Protein AF-A0A9X0JIA5-F1 (afdb_monomer_lite)

Structure (mmCIF, N/CA/C/O backbone):
data_AF-A0A9X0JIA5-F1
#
_entry.id   AF-A0A9X0JIA5-F1
#
loop_
_atom_site.group_PDB
_atom_site.id
_atom_site.type_symbol
_atom_site.label_atom_id
_atom_site.label_alt_id
_atom_site.label_comp_id
_atom_site.label_asym_id
_atom_site.label_entity_id
_atom_site.label_seq_id
_atom_site.pdbx_PDB_ins_code
_atom_site.Cartn_x
_atom_site.Cartn_y
_atom_site.Cartn_z
_atom_site.occupancy
_atom_site.B_iso_or_equiv
_atom_site.auth_seq_id
_atom_site.auth_comp_id
_atom_site.auth_asym_id
_atom_site.auth_atom_id
_atom_site.pdbx_PDB_model_num
ATOM 1 N N . MET A 1 1 ? -28.452 -11.113 13.802 1.00 32.44 1 MET A N 1
ATOM 2 C CA . MET A 1 1 ? -27.154 -11.393 14.452 1.00 32.44 1 MET A CA 1
ATOM 3 C C . MET A 1 1 ? -26.975 -10.344 15.536 1.00 32.44 1 MET A C 1
ATOM 5 O O . MET A 1 1 ? -27.090 -9.172 15.210 1.00 32.44 1 MET A O 1
ATOM 9 N N . ASN A 1 2 ? -26.807 -10.739 16.802 1.00 43.59 2 ASN A N 1
ATOM 10 C CA . ASN A 1 2 ? -26.538 -9.797 17.895 1.00 43.59 2 ASN A CA 1
ATOM 11 C C . ASN A 1 2 ? -25.127 -9.229 17.708 1.00 43.59 2 ASN A C 1
ATOM 13 O O . ASN A 1 2 ? -24.148 -9.899 18.023 1.00 43.59 2 ASN A O 1
ATOM 17 N N . SER A 1 3 ? -25.018 -8.028 17.148 1.00 55.94 3 SER A N 1
ATOM 18 C CA . SER A 1 3 ? -23.761 -7.289 17.064 1.00 55.94 3 SER A CA 1
ATOM 19 C C . SER A 1 3 ? -23.474 -6.657 18.421 1.00 55.94 3 SER A C 1
ATOM 21 O O . SER A 1 3 ? -24.021 -5.606 18.754 1.00 55.94 3 SER A O 1
ATOM 23 N N . THR A 1 4 ? -22.658 -7.331 19.228 1.00 67.19 4 THR A N 1
ATOM 24 C CA . THR A 1 4 ? -22.122 -6.777 20.472 1.00 67.19 4 THR A CA 1
ATOM 25 C C . THR A 1 4 ? -21.252 -5.572 20.128 1.00 67.19 4 THR A C 1
ATOM 27 O O . THR A 1 4 ? -20.353 -5.684 19.297 1.00 67.19 4 THR A O 1
ATOM 30 N N . ILE A 1 5 ? -21.527 -4.421 20.741 1.00 69.50 5 ILE A N 1
ATOM 31 C CA . ILE A 1 5 ? -20.670 -3.239 20.612 1.00 69.50 5 ILE A CA 1
ATOM 32 C C . ILE A 1 5 ? -19.298 -3.607 21.209 1.00 69.50 5 ILE A C 1
ATOM 34 O O . ILE A 1 5 ? -19.265 -4.055 22.361 1.00 69.50 5 ILE A O 1
ATOM 38 N N . PRO A 1 6 ? -18.187 -3.482 20.456 1.00 73.38 6 PRO A N 1
ATOM 39 C CA . PRO A 1 6 ? -16.856 -3.763 20.979 1.00 73.38 6 PRO A CA 1
ATOM 40 C C . PRO A 1 6 ? -16.552 -2.847 22.164 1.00 73.38 6 PRO A C 1
ATOM 42 O O . PRO A 1 6 ? -16.859 -1.656 22.125 1.00 73.38 6 PRO A O 1
ATOM 45 N N . ASN A 1 7 ? -15.944 -3.384 23.218 1.00 83.44 7 ASN A N 1
ATOM 46 C CA . ASN A 1 7 ? -15.497 -2.548 24.331 1.00 83.44 7 ASN A CA 1
ATOM 47 C C . ASN A 1 7 ? -14.183 -1.819 23.986 1.00 83.44 7 ASN A C 1
ATOM 49 O O . ASN A 1 7 ? -13.470 -2.199 23.058 1.00 83.44 7 ASN A O 1
ATOM 53 N N . LEU A 1 8 ? -13.833 -0.796 24.774 1.00 82.19 8 LEU A N 1
ATOM 54 C CA . LEU A 1 8 ? -12.648 0.040 24.537 1.00 82.19 8 LEU A CA 1
ATOM 55 C C . LEU A 1 8 ? -11.342 -0.761 24.409 1.00 82.19 8 LEU A C 1
ATOM 57 O O . LEU A 1 8 ? -1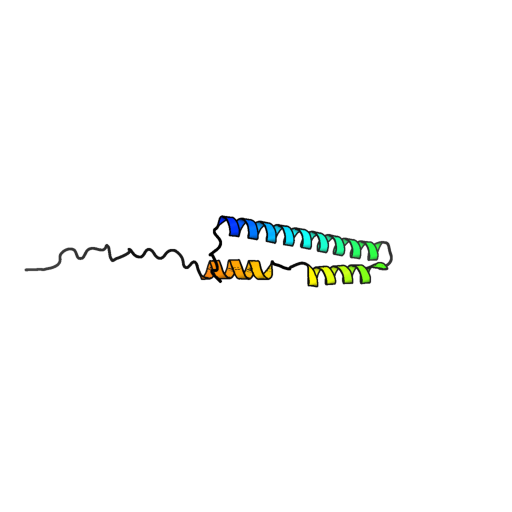0.478 -0.398 23.618 1.00 82.19 8 LEU A O 1
ATOM 61 N N . LYS A 1 9 ? -11.200 -1.863 25.154 1.00 85.38 9 LYS A N 1
ATOM 62 C CA . LYS A 1 9 ? -10.015 -2.722 25.067 1.00 85.38 9 LYS A CA 1
ATOM 63 C C . LYS A 1 9 ? -9.932 -3.409 23.702 1.00 85.38 9 LYS A C 1
ATOM 65 O O . LYS A 1 9 ? -8.885 -3.351 23.073 1.00 85.38 9 LYS A O 1
ATOM 70 N N . GLN A 1 10 ? -11.028 -4.005 23.234 1.00 84.75 10 GLN A N 1
ATOM 71 C CA . GLN A 1 10 ? -11.080 -4.668 21.923 1.00 84.75 10 GLN A CA 1
ATOM 72 C C . GLN A 1 10 ? -10.798 -3.685 20.782 1.00 84.75 10 GLN A C 1
ATOM 74 O O . GLN A 1 10 ? -10.140 -4.027 19.807 1.00 84.75 10 GLN A O 1
ATOM 79 N N . LEU A 1 11 ? -11.265 -2.445 20.931 1.00 81.94 11 LEU A N 1
ATOM 80 C CA . LEU A 1 11 ? -10.986 -1.366 19.988 1.00 81.94 11 LEU A CA 1
ATOM 81 C C . LEU A 1 11 ? -9.514 -0.965 19.972 1.00 81.94 11 LEU A C 1
ATOM 83 O O . LEU A 1 11 ? -8.955 -0.765 18.899 1.00 81.94 11 LEU A O 1
ATOM 87 N N . ALA A 1 12 ? -8.884 -0.863 21.142 1.00 83.44 12 ALA A N 1
ATOM 88 C CA . ALA A 1 12 ? -7.462 -0.559 21.236 1.00 83.44 12 ALA A CA 1
ATOM 89 C C . ALA A 1 12 ? -6.597 -1.680 20.635 1.00 83.44 12 ALA A C 1
ATOM 91 O O . ALA A 1 12 ? -5.675 -1.384 19.882 1.00 83.44 12 ALA A O 1
ATOM 92 N N . GLU A 1 13 ? -6.929 -2.945 20.913 1.00 88.25 13 GLU A N 1
ATOM 93 C CA . GLU A 1 13 ? -6.228 -4.115 20.361 1.00 88.25 13 GLU A CA 1
ATOM 94 C C . GLU A 1 13 ? -6.331 -4.165 18.828 1.00 88.25 13 GLU A C 1
ATOM 96 O O . GLU A 1 13 ? -5.324 -4.358 18.147 1.00 88.25 13 GLU A O 1
ATOM 101 N N . GLU A 1 14 ? -7.521 -3.920 18.270 1.00 83.81 14 GLU A N 1
ATOM 102 C CA . GLU A 1 14 ? -7.706 -3.864 16.816 1.00 83.81 14 GLU A CA 1
ATOM 103 C C . GLU A 1 14 ? -6.966 -2.668 16.196 1.00 83.81 14 GLU A C 1
ATOM 105 O O . GLU A 1 14 ? -6.317 -2.809 15.163 1.00 83.81 14 GLU A O 1
ATOM 110 N N . ALA A 1 15 ? -7.003 -1.489 16.830 1.00 84.38 15 ALA A N 1
ATOM 111 C CA . ALA A 1 15 ? -6.282 -0.312 16.341 1.00 84.38 15 ALA A CA 1
ATOM 112 C C . ALA A 1 15 ? -4.767 -0.551 16.300 1.00 84.38 15 ALA A C 1
ATOM 114 O O . ALA A 1 15 ? -4.109 -0.200 15.318 1.00 84.38 15 ALA A O 1
ATOM 115 N N . GLU A 1 16 ? -4.215 -1.151 17.355 1.00 89.69 16 GLU A N 1
ATOM 116 C CA . GLU A 1 16 ? -2.798 -1.498 17.438 1.00 89.69 16 GLU A CA 1
ATOM 117 C C . GLU A 1 16 ? -2.412 -2.498 16.345 1.00 89.69 16 GLU A C 1
ATOM 119 O O . GLU A 1 16 ? -1.439 -2.268 15.625 1.00 89.69 16 GLU A O 1
ATOM 124 N N . PHE A 1 17 ? -3.209 -3.556 16.164 1.00 88.88 17 PHE A N 1
ATOM 125 C CA . PHE A 1 17 ? -2.987 -4.547 15.114 1.00 88.88 17 PHE A CA 1
ATOM 126 C C . PHE A 1 17 ? -2.980 -3.912 13.716 1.00 88.88 17 PHE A C 1
ATOM 128 O O . PHE A 1 17 ? -2.045 -4.124 12.941 1.00 88.88 17 PHE A O 1
ATOM 135 N N . GLN A 1 18 ? -3.977 -3.081 13.407 1.00 85.88 18 GLN A N 1
ATOM 136 C CA . GLN A 1 18 ? -4.081 -2.420 12.104 1.00 85.88 18 GLN A CA 1
ATOM 137 C C . GLN A 1 18 ? -2.932 -1.431 11.868 1.00 85.88 18 GLN A C 1
ATOM 139 O O . GLN A 1 18 ? -2.398 -1.361 10.761 1.00 85.88 18 GLN A O 1
ATOM 144 N N . MET A 1 19 ? -2.497 -0.697 12.900 1.00 86.50 19 MET A N 1
ATOM 145 C CA . MET A 1 19 ? -1.340 0.198 12.786 1.00 86.50 19 MET A CA 1
ATOM 146 C C . MET A 1 19 ? -0.022 -0.561 12.605 1.00 86.50 19 MET A C 1
ATOM 148 O O . MET A 1 19 ? 0.827 -0.111 11.834 1.00 86.50 19 MET A O 1
ATOM 152 N N . ALA A 1 20 ? 0.150 -1.713 13.258 1.00 89.25 20 ALA A N 1
ATOM 153 C CA . ALA A 1 20 ? 1.313 -2.573 13.050 1.00 89.25 20 ALA A CA 1
ATOM 154 C C . ALA A 1 20 ? 1.351 -3.124 11.614 1.00 89.25 20 ALA A C 1
ATOM 156 O O . ALA A 1 20 ? 2.374 -3.001 10.942 1.00 89.25 20 ALA A O 1
ATOM 157 N N . ALA A 1 21 ? 0.221 -3.626 11.107 1.00 86.12 21 ALA A N 1
ATOM 158 C CA . ALA A 1 21 ? 0.112 -4.104 9.729 1.00 86.12 21 ALA A CA 1
ATOM 159 C C . ALA A 1 21 ? 0.410 -2.991 8.704 1.00 86.12 21 ALA A C 1
ATOM 161 O O . ALA A 1 21 ? 1.194 -3.189 7.774 1.00 86.12 21 ALA A O 1
ATOM 162 N N . ALA A 1 22 ? -0.147 -1.792 8.910 1.00 85.06 22 ALA A N 1
ATOM 163 C CA . ALA A 1 22 ? 0.110 -0.640 8.048 1.00 85.06 22 ALA A CA 1
ATOM 164 C C . ALA A 1 22 ? 1.591 -0.222 8.062 1.00 85.06 22 ALA A C 1
ATOM 166 O O . ALA A 1 22 ? 2.165 0.076 7.012 1.00 85.06 22 ALA A O 1
ATOM 167 N N . LYS A 1 23 ? 2.231 -0.224 9.240 1.00 90.12 23 LYS A N 1
ATOM 168 C CA . LYS A 1 23 ? 3.666 0.055 9.378 1.00 90.12 23 LYS A CA 1
ATOM 169 C C . LYS A 1 23 ? 4.502 -0.943 8.579 1.00 90.12 23 LYS A C 1
ATOM 171 O O . LYS A 1 23 ? 5.360 -0.515 7.809 1.00 90.12 23 LYS A O 1
ATOM 176 N N . ASP A 1 24 ? 4.235 -2.237 8.720 1.00 90.19 24 ASP A N 1
ATOM 177 C CA . ASP A 1 24 ? 4.982 -3.276 8.007 1.00 90.19 24 ASP A CA 1
ATOM 178 C C . ASP A 1 24 ? 4.835 -3.116 6.487 1.00 90.19 24 ASP A C 1
ATOM 180 O O . ASP A 1 24 ? 5.818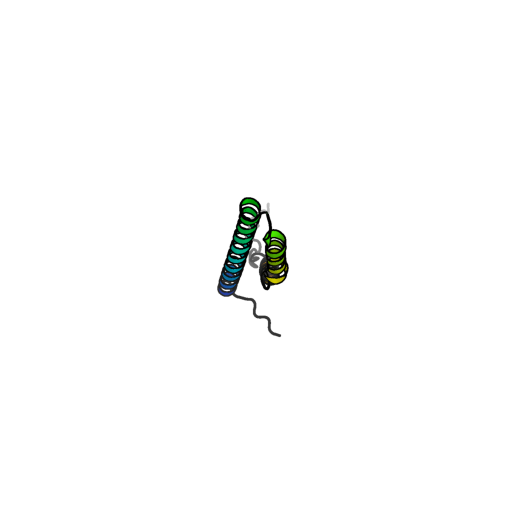 -3.190 5.748 1.00 90.19 24 ASP A O 1
ATOM 184 N N . GLN A 1 25 ? 3.634 -2.799 5.998 1.00 88.44 25 GLN A N 1
ATOM 185 C CA . GLN A 1 25 ? 3.413 -2.564 4.571 1.00 88.44 25 GLN A CA 1
ATOM 186 C C . GLN A 1 25 ? 4.173 -1.332 4.049 1.00 88.44 25 GLN A C 1
ATOM 188 O O . GLN A 1 25 ? 4.754 -1.376 2.961 1.00 88.44 25 GLN A O 1
ATOM 193 N N . LEU A 1 26 ? 4.239 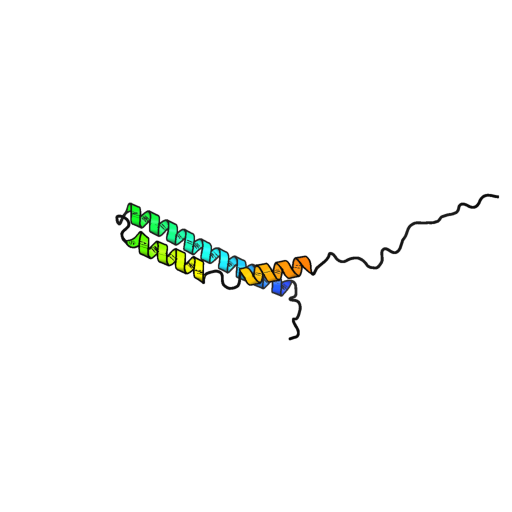-0.245 4.826 1.00 90.38 26 LEU A N 1
ATOM 194 C CA . LEU A 1 26 ? 5.051 0.930 4.484 1.00 90.38 26 LEU A CA 1
ATOM 195 C C . LEU A 1 26 ? 6.551 0.605 4.449 1.00 90.38 26 LEU A C 1
ATOM 197 O O . LEU A 1 26 ? 7.275 1.113 3.586 1.00 90.38 26 LEU A O 1
ATOM 201 N N . GLU A 1 27 ? 7.028 -0.257 5.347 1.00 95.00 27 GLU A N 1
ATOM 202 C CA . GLU A 1 27 ? 8.412 -0.737 5.336 1.00 95.00 27 GLU A CA 1
ATOM 203 C C . GLU A 1 27 ? 8.714 -1.553 4.071 1.00 95.00 27 GLU A C 1
ATOM 205 O O . GLU A 1 27 ? 9.748 -1.322 3.435 1.00 95.00 27 GLU A O 1
ATOM 210 N N . TRP A 1 28 ? 7.789 -2.414 3.633 1.00 94.69 28 TRP A N 1
ATOM 211 C CA . TRP A 1 28 ? 7.895 -3.134 2.358 1.00 94.69 28 TRP A CA 1
ATOM 212 C C . TRP A 1 28 ? 7.952 -2.193 1.151 1.00 94.69 28 TRP A C 1
ATOM 214 O O . TRP A 1 28 ? 8.838 -2.337 0.304 1.00 94.69 28 TRP A O 1
ATOM 224 N N . PHE A 1 29 ? 7.075 -1.189 1.080 1.00 94.69 29 PHE A N 1
ATOM 225 C CA . PHE A 1 29 ? 7.114 -0.196 0.000 1.00 94.69 29 PHE A CA 1
ATOM 226 C C . PHE A 1 29 ? 8.422 0.597 -0.020 1.00 94.69 29 PHE A C 1
ATOM 228 O O . PHE A 1 29 ? 9.011 0.801 -1.083 1.00 94.69 29 PHE A O 1
ATOM 235 N N . SER A 1 30 ? 8.916 0.999 1.151 1.00 97.19 30 SER A N 1
ATOM 236 C CA . SER A 1 30 ? 10.206 1.681 1.287 1.00 97.19 30 SER A CA 1
ATOM 237 C C . SER A 1 30 ? 11.366 0.799 0.813 1.00 97.19 30 SER A C 1
ATOM 239 O O . SER A 1 30 ? 12.256 1.263 0.092 1.00 97.19 30 SER A O 1
ATOM 241 N N . ALA A 1 31 ? 11.348 -0.492 1.157 1.00 97.69 31 ALA A N 1
ATOM 242 C CA . ALA A 1 31 ? 12.342 -1.457 0.698 1.00 97.69 31 ALA A CA 1
ATOM 243 C C . ALA A 1 31 ? 12.306 -1.643 -0.828 1.00 97.69 31 ALA A C 1
ATOM 245 O O . ALA A 1 31 ? 13.361 -1.622 -1.464 1.00 97.69 31 ALA A O 1
ATOM 246 N N . LEU A 1 32 ? 11.116 -1.749 -1.426 1.00 97.69 32 LEU A N 1
ATOM 247 C CA . LEU A 1 32 ? 10.949 -1.869 -2.878 1.00 97.69 32 LEU A CA 1
ATOM 248 C C . LEU A 1 32 ? 11.415 -0.617 -3.621 1.00 97.69 32 LEU A C 1
ATOM 250 O O . LEU A 1 32 ? 12.142 -0.733 -4.605 1.00 97.69 32 LEU A O 1
ATOM 254 N N . ALA A 1 33 ? 11.087 0.576 -3.122 1.00 97.75 33 ALA A N 1
ATOM 255 C CA . ALA A 1 33 ? 11.566 1.828 -3.705 1.00 97.75 33 ALA A CA 1
ATOM 256 C C . ALA A 1 33 ? 13.105 1.902 -3.706 1.00 97.75 33 ALA A C 1
ATOM 258 O O . ALA A 1 33 ? 13.722 2.264 -4.710 1.00 97.75 33 ALA A O 1
ATOM 259 N N . ARG A 1 34 ? 13.743 1.488 -2.603 1.00 98.31 34 ARG A N 1
ATOM 260 C CA . ARG A 1 34 ? 15.210 1.402 -2.510 1.00 98.31 34 ARG A CA 1
ATOM 261 C C . ARG A 1 34 ? 15.788 0.355 -3.460 1.00 98.31 34 ARG A C 1
ATOM 263 O O . ARG A 1 34 ? 16.828 0.609 -4.063 1.00 98.31 34 ARG A O 1
ATOM 270 N N . ALA A 1 35 ? 15.139 -0.802 -3.595 1.00 98.06 35 ALA A N 1
ATOM 271 C CA . ALA A 1 35 ? 15.563 -1.852 -4.517 1.00 98.06 35 ALA A CA 1
ATOM 272 C C . ALA A 1 35 ? 15.512 -1.372 -5.974 1.00 98.06 35 ALA A C 1
ATOM 274 O O . ALA A 1 35 ? 16.486 -1.551 -6.698 1.00 98.06 35 ALA A O 1
ATOM 275 N N . ILE A 1 36 ? 14.437 -0.680 -6.367 1.00 98.06 36 ILE A N 1
ATOM 276 C CA . ILE A 1 36 ? 14.292 -0.072 -7.698 1.00 98.06 36 ILE A CA 1
ATOM 277 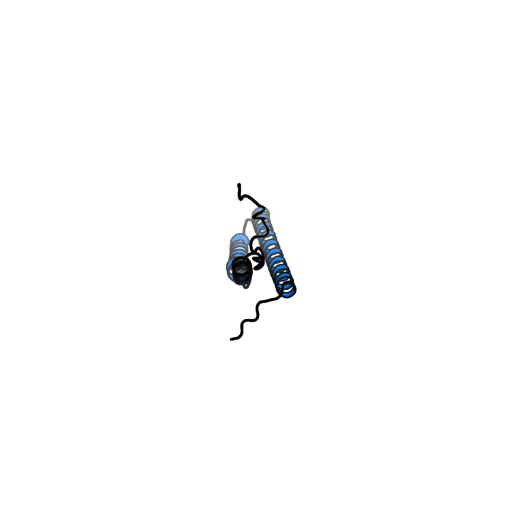C C . ILE A 1 36 ? 15.411 0.943 -7.957 1.00 98.06 36 ILE A C 1
ATOM 279 O O . ILE A 1 36 ? 16.069 0.862 -8.991 1.00 98.06 36 ILE A O 1
ATOM 283 N N . SER A 1 37 ? 15.675 1.860 -7.016 1.00 97.94 37 SER A N 1
ATOM 284 C CA . SER A 1 37 ? 16.761 2.850 -7.159 1.00 97.94 37 SER A CA 1
ATOM 285 C C . SER A 1 37 ? 18.115 2.172 -7.377 1.00 97.94 37 SER A C 1
ATOM 287 O O . SER A 1 37 ? 18.843 2.512 -8.306 1.00 97.94 37 SER A O 1
ATOM 289 N N . ARG A 1 38 ? 18.429 1.154 -6.567 1.00 97.88 38 ARG A N 1
ATOM 290 C CA . ARG A 1 38 ? 19.686 0.403 -6.686 1.00 97.88 38 ARG A CA 1
ATOM 291 C C . ARG A 1 38 ? 19.789 -0.376 -7.990 1.00 97.88 38 ARG A C 1
ATOM 293 O O . ARG A 1 38 ? 20.879 -0.475 -8.544 1.00 97.88 38 ARG A O 1
ATOM 300 N N . ASP A 1 39 ? 18.686 -0.933 -8.477 1.00 98.00 39 ASP A N 1
ATOM 301 C CA . ASP A 1 39 ? 18.676 -1.670 -9.736 1.00 98.00 39 ASP A CA 1
ATOM 302 C C . ASP A 1 39 ? 18.940 -0.742 -10.933 1.00 98.00 39 ASP A C 1
ATOM 304 O O . ASP A 1 39 ? 19.725 -1.075 -11.824 1.00 98.00 39 ASP A O 1
ATOM 308 N N . VAL A 1 40 ? 18.388 0.475 -10.909 1.00 97.50 40 VAL A N 1
ATOM 309 C CA . VAL A 1 40 ? 18.716 1.526 -11.885 1.00 97.50 40 VAL A CA 1
ATOM 310 C C . VAL A 1 40 ? 20.199 1.902 -11.812 1.00 97.50 40 VAL A C 1
ATOM 312 O O . VAL A 1 40 ? 20.864 1.962 -12.846 1.00 97.50 40 VAL A O 1
ATOM 315 N N . GLU A 1 41 ? 20.729 2.120 -10.607 1.00 98.06 41 GLU A N 1
ATOM 316 C CA . GLU A 1 41 ? 22.114 2.562 -10.388 1.00 98.06 41 GLU A CA 1
ATOM 317 C C . GLU A 1 41 ? 23.167 1.497 -10.732 1.00 98.06 41 GLU A C 1
ATOM 319 O O . GLU A 1 41 ? 24.252 1.836 -11.210 1.00 98.06 41 GLU A O 1
ATOM 324 N N . HIS A 1 42 ? 22.884 0.217 -10.475 1.00 97.12 42 HIS A N 1
ATOM 325 C CA . HIS A 1 42 ? 23.906 -0.839 -10.497 1.00 97.12 42 HIS A CA 1
ATOM 326 C C . HIS A 1 42 ? 23.640 -1.975 -11.489 1.00 97.12 42 HIS A C 1
ATOM 328 O O . HIS A 1 42 ? 24.584 -2.657 -11.884 1.00 97.12 42 HIS A O 1
ATOM 334 N N . ASN A 1 43 ? 22.397 -2.157 -11.937 1.00 95.12 43 ASN A N 1
ATOM 335 C CA . ASN A 1 43 ? 21.983 -3.251 -12.823 1.00 95.12 43 ASN A CA 1
ATOM 336 C C . ASN A 1 43 ? 21.341 -2.756 -14.132 1.00 95.12 43 ASN A C 1
ATOM 338 O O . ASN A 1 43 ? 20.724 -3.544 -14.852 1.00 95.12 43 ASN A O 1
ATOM 342 N N . ALA A 1 44 ? 21.491 -1.465 -14.455 1.00 95.75 44 ALA A N 1
ATOM 343 C CA . ALA A 1 44 ? 20.905 -0.823 -15.635 1.00 95.75 44 ALA A CA 1
ATOM 344 C C . ALA A 1 44 ? 19.369 -0.949 -15.716 1.00 95.75 44 ALA A C 1
ATOM 346 O O . ALA A 1 44 ? 18.797 -0.951 -16.806 1.00 95.75 44 ALA A O 1
ATOM 347 N N . GLY A 1 45 ? 18.702 -1.058 -14.565 1.00 95.12 45 GLY A N 1
ATOM 348 C CA . GLY A 1 45 ? 17.247 -1.118 -14.475 1.00 95.12 45 GLY A CA 1
ATOM 349 C C . GLY A 1 45 ? 16.628 -2.438 -14.951 1.00 95.12 45 GLY A C 1
ATOM 350 O O . GLY A 1 45 ? 15.469 -2.445 -15.371 1.00 95.12 45 GLY A O 1
ATOM 351 N N . ARG A 1 46 ? 17.391 -3.540 -14.933 1.00 97.62 46 ARG A N 1
ATOM 352 C CA . ARG A 1 46 ? 16.956 -4.869 -15.392 1.00 97.62 46 ARG A CA 1
ATOM 353 C C . ARG A 1 46 ? 15.668 -5.351 -14.718 1.00 97.62 46 ARG A C 1
ATOM 355 O O . ARG A 1 46 ? 14.808 -5.909 -15.398 1.00 97.62 46 ARG A O 1
ATOM 362 N N . ASP A 1 47 ? 15.544 -5.140 -13.414 1.00 97.81 47 ASP A N 1
ATOM 363 C CA . ASP A 1 47 ? 14.495 -5.722 -12.577 1.00 97.81 47 ASP A CA 1
ATOM 364 C C . ASP A 1 47 ? 13.411 -4.704 -12.183 1.00 97.81 47 ASP A C 1
ATOM 366 O O . ASP A 1 47 ? 12.414 -5.071 -11.556 1.00 97.81 47 ASP A O 1
ATOM 370 N N . VAL A 1 48 ? 13.540 -3.436 -12.596 1.00 97.75 48 VAL A N 1
ATOM 371 C CA . VAL A 1 48 ? 12.603 -2.341 -12.268 1.00 97.75 48 VAL A CA 1
ATOM 372 C C . VAL A 1 48 ? 11.145 -2.709 -12.539 1.00 97.75 48 VAL A C 1
ATOM 374 O O . VAL A 1 48 ? 10.288 -2.459 -11.695 1.00 97.75 48 VAL A O 1
ATOM 377 N N . VAL A 1 49 ? 10.848 -3.327 -13.687 1.00 97.69 49 VAL A N 1
ATOM 378 C CA . VAL A 1 49 ? 9.469 -3.701 -14.058 1.00 97.69 49 VAL A CA 1
ATOM 379 C C . VAL A 1 49 ? 8.898 -4.741 -13.094 1.00 97.69 49 VAL A C 1
ATOM 381 O O . VAL A 1 49 ? 7.759 -4.615 -12.648 1.00 97.69 49 VAL A O 1
ATOM 384 N N . VAL A 1 50 ? 9.688 -5.755 -12.734 1.00 97.81 50 VAL A N 1
ATOM 385 C CA . VAL A 1 50 ? 9.247 -6.828 -11.831 1.00 97.81 50 VAL A CA 1
ATOM 386 C C . VAL A 1 50 ? 9.074 -6.295 -10.408 1.00 97.81 50 VAL A C 1
ATOM 388 O O . VAL A 1 50 ? 8.079 -6.603 -9.754 1.00 97.81 50 VAL A O 1
ATOM 391 N N . LEU A 1 51 ? 9.991 -5.442 -9.945 1.00 97.81 51 LEU A N 1
ATOM 392 C CA . LEU A 1 51 ? 9.897 -4.787 -8.638 1.00 97.81 51 LEU A CA 1
ATOM 393 C C . LEU A 1 51 ? 8.694 -3.835 -8.554 1.00 97.81 51 LEU A C 1
ATOM 395 O O . LEU A 1 51 ? 8.007 -3.806 -7.533 1.00 97.81 51 LEU A O 1
ATOM 399 N N . ALA A 1 52 ? 8.395 -3.102 -9.628 1.00 96.56 52 ALA A N 1
ATOM 400 C CA . ALA A 1 52 ? 7.207 -2.258 -9.711 1.00 96.56 52 ALA A CA 1
ATOM 401 C C . ALA A 1 52 ? 5.913 -3.088 -9.702 1.00 96.56 52 ALA A C 1
ATOM 403 O O . ALA A 1 52 ? 4.961 -2.732 -9.010 1.00 96.56 52 ALA A O 1
ATOM 404 N N . HIS A 1 53 ? 5.877 -4.226 -10.403 1.00 96.56 53 HIS A N 1
ATOM 405 C CA . HIS A 1 53 ? 4.741 -5.150 -10.330 1.00 96.56 53 HIS A CA 1
ATOM 406 C C . HIS A 1 53 ? 4.541 -5.718 -8.924 1.00 96.56 53 HIS A C 1
ATOM 408 O O . HIS A 1 53 ? 3.403 -5.822 -8.474 1.00 96.56 53 HIS A O 1
ATOM 414 N N . LEU A 1 54 ? 5.623 -6.045 -8.214 1.00 95.31 54 LEU A N 1
ATOM 415 C CA . LEU A 1 54 ? 5.538 -6.494 -6.827 1.00 95.31 54 LEU A CA 1
ATOM 416 C C . LEU A 1 54 ? 4.977 -5.394 -5.914 1.00 95.31 54 LEU A C 1
ATOM 418 O O . LEU A 1 54 ? 4.110 -5.679 -5.093 1.00 95.31 54 LEU A O 1
ATOM 422 N N . ALA A 1 55 ? 5.406 -4.141 -6.094 1.00 94.25 55 ALA A N 1
ATOM 423 C CA . ALA A 1 55 ? 4.840 -3.004 -5.367 1.00 94.25 55 ALA A CA 1
ATOM 424 C C . ALA A 1 55 ? 3.338 -2.837 -5.649 1.00 94.25 55 ALA A C 1
ATOM 426 O O . ALA A 1 55 ? 2.556 -2.705 -4.711 1.00 94.25 55 ALA A O 1
ATOM 427 N N . ASN A 1 56 ? 2.918 -2.915 -6.915 1.00 92.31 56 ASN A N 1
ATOM 428 C CA . ASN A 1 56 ? 1.500 -2.837 -7.278 1.00 92.31 56 ASN A CA 1
ATOM 429 C C . ASN A 1 56 ? 0.693 -3.967 -6.634 1.00 92.31 56 ASN A C 1
ATOM 431 O O . ASN A 1 56 ? -0.312 -3.702 -5.985 1.00 92.31 56 ASN A O 1
ATOM 435 N N . TYR A 1 57 ? 1.183 -5.208 -6.713 1.00 91.44 57 TYR A N 1
ATOM 436 C CA . TYR A 1 57 ? 0.534 -6.348 -6.070 1.00 91.44 57 TYR A CA 1
ATOM 437 C C . TYR A 1 57 ? 0.381 -6.148 -4.553 1.00 91.44 57 TYR A C 1
ATOM 439 O O . TYR A 1 57 ? -0.687 -6.407 -4.003 1.00 91.44 57 TYR A O 1
ATOM 447 N N . LEU A 1 58 ? 1.418 -5.652 -3.869 1.00 88.31 58 LEU A N 1
ATOM 448 C CA . LEU A 1 58 ? 1.359 -5.310 -2.441 1.00 88.31 58 LEU A CA 1
ATOM 449 C C . LEU A 1 58 ? 0.364 -4.181 -2.139 1.00 88.31 58 LEU A C 1
ATOM 451 O O . LEU A 1 58 ? -0.254 -4.192 -1.079 1.00 88.31 58 LEU A O 1
ATOM 455 N N . GLY A 1 59 ? 0.189 -3.215 -3.041 1.00 85.38 59 GLY A N 1
ATOM 456 C CA . GLY A 1 59 ? -0.837 -2.175 -2.916 1.00 85.38 59 GLY A CA 1
ATOM 457 C C . GLY A 1 59 ? -2.248 -2.728 -3.064 1.00 85.38 59 GLY A C 1
ATOM 458 O O . GLY A 1 59 ? -3.107 -2.438 -2.235 1.00 85.38 59 GLY A O 1
ATOM 459 N N . ASP A 1 60 ? -2.453 -3.585 -4.060 1.00 84.56 60 ASP A N 1
ATOM 460 C CA . ASP A 1 60 ? -3.752 -4.188 -4.362 1.00 84.56 60 ASP A CA 1
ATOM 461 C C . ASP A 1 60 ? -4.197 -5.186 -3.281 1.00 84.56 60 ASP A C 1
ATOM 463 O O . ASP A 1 60 ? -5.392 -5.366 -3.048 1.00 84.56 60 ASP A O 1
ATOM 467 N N . THR A 1 61 ? -3.242 -5.846 -2.616 1.00 77.62 61 THR A N 1
ATOM 468 C CA . THR A 1 61 ? -3.521 -6.948 -1.678 1.00 77.62 61 THR A CA 1
ATOM 469 C C . THR A 1 61 ? -3.240 -6.641 -0.211 1.00 77.62 61 THR A C 1
ATOM 471 O O . THR A 1 61 ? -3.657 -7.424 0.639 1.00 77.62 61 THR A O 1
ATOM 474 N N . GLY A 1 62 ? -2.530 -5.556 0.111 1.00 63.41 62 GLY A N 1
ATOM 475 C CA . GLY A 1 62 ? -1.893 -5.397 1.423 1.00 63.41 62 GLY A CA 1
ATOM 476 C C . GLY A 1 62 ? -2.718 -4.730 2.524 1.00 63.41 62 GLY A C 1
ATOM 477 O O . GLY A 1 62 ? -2.362 -4.889 3.685 1.00 63.41 62 GLY A O 1
ATOM 478 N N . ALA A 1 63 ? -3.843 -4.073 2.212 1.00 63.28 63 ALA A N 1
ATOM 479 C CA . ALA A 1 63 ? -4.689 -3.422 3.228 1.00 63.28 63 ALA A CA 1
ATOM 480 C C . ALA A 1 63 ? -6.027 -4.137 3.570 1.00 63.28 63 ALA A C 1
ATOM 482 O O . ALA A 1 63 ? -7.035 -3.455 3.800 1.00 63.28 63 ALA A O 1
ATOM 483 N N . PRO A 1 64 ? -6.129 -5.485 3.604 1.00 62.38 64 PRO A N 1
ATOM 484 C CA . PRO A 1 64 ? -7.365 -6.137 4.000 1.00 62.38 64 PRO A CA 1
ATOM 485 C C . PRO A 1 64 ? -7.581 -5.908 5.499 1.00 62.38 64 PRO A C 1
ATOM 487 O O . PRO A 1 64 ? -6.760 -6.286 6.328 1.00 62.38 64 PRO A O 1
ATOM 490 N N . GLY A 1 65 ? -8.697 -5.275 5.853 1.00 67.50 65 GLY A N 1
ATOM 491 C CA . GLY A 1 65 ? -9.049 -4.990 7.245 1.00 67.50 65 GLY A CA 1
ATOM 492 C C . GLY A 1 65 ? -8.900 -3.523 7.642 1.00 67.50 65 GLY A C 1
ATOM 493 O O . GLY A 1 65 ? -9.671 -3.053 8.478 1.00 67.50 65 GLY A O 1
ATOM 494 N N . THR A 1 66 ? -8.009 -2.765 6.994 1.00 72.56 66 THR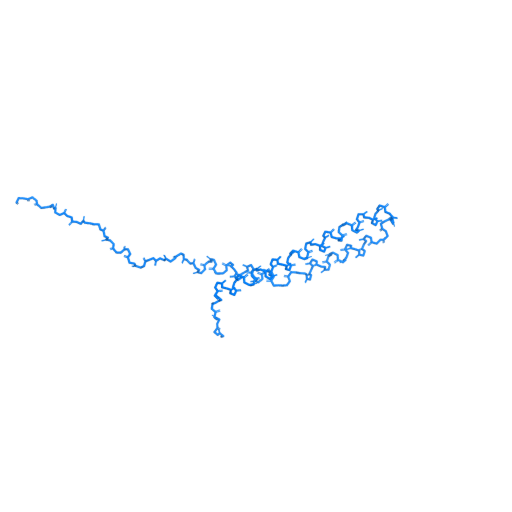 A N 1
ATOM 495 C CA . THR A 1 66 ? -7.768 -1.356 7.347 1.00 72.56 66 THR A CA 1
ATOM 496 C C . THR A 1 66 ? -8.986 -0.489 7.040 1.00 72.56 66 THR A C 1
ATOM 498 O O . THR A 1 66 ? -9.428 0.268 7.898 1.00 72.56 66 THR A O 1
ATOM 501 N N . GLU A 1 67 ? -9.607 -0.668 5.871 1.00 77.12 67 GLU A N 1
ATOM 502 C CA . GLU A 1 67 ? -10.835 0.053 5.503 1.00 77.12 67 GLU A CA 1
ATOM 503 C C . GLU A 1 67 ? -12.000 -0.295 6.447 1.00 77.12 67 GLU A C 1
ATOM 505 O O . GLU A 1 67 ? -12.718 0.585 6.917 1.00 77.12 67 GLU A O 1
ATOM 510 N N . SER A 1 68 ? -12.155 -1.576 6.806 1.00 75.38 68 SER A N 1
ATOM 511 C CA . SER A 1 68 ? -13.191 -2.002 7.756 1.00 75.38 68 SER A CA 1
ATOM 512 C C . SER A 1 68 ? -12.932 -1.506 9.177 1.00 75.38 68 SER A C 1
ATOM 514 O O . SER A 1 68 ? -13.883 -1.186 9.887 1.00 75.38 68 SER A O 1
ATOM 516 N N . ALA A 1 69 ? -11.668 -1.409 9.595 1.00 76.88 69 ALA A N 1
ATOM 517 C CA . ALA A 1 69 ? -11.298 -0.839 10.881 1.00 76.88 69 ALA A CA 1
ATOM 518 C C . ALA A 1 69 ? -11.583 0.668 10.902 1.00 76.88 69 ALA A C 1
ATOM 520 O O . ALA A 1 69 ? -12.228 1.150 11.831 1.00 76.88 69 ALA A O 1
ATOM 521 N N . ILE A 1 70 ? -11.216 1.402 9.843 1.00 81.50 70 ILE A N 1
ATOM 522 C CA . ILE A 1 70 ? -11.569 2.820 9.661 1.00 81.50 70 ILE A CA 1
ATOM 523 C C . ILE A 1 70 ? -13.090 3.006 9.728 1.00 81.50 70 ILE A C 1
ATOM 525 O O . ILE A 1 70 ? -13.581 3.891 10.434 1.00 81.50 70 ILE A O 1
ATOM 529 N N . GLU A 1 71 ? -13.855 2.153 9.043 1.00 83.00 71 GLU A N 1
ATOM 530 C CA . GLU A 1 71 ? -15.314 2.202 9.073 1.00 83.00 71 GLU A CA 1
ATOM 531 C C . GLU A 1 71 ? -15.869 1.901 10.476 1.00 83.00 71 GLU A C 1
ATOM 533 O O . GLU A 1 71 ? -16.770 2.606 10.942 1.00 83.00 71 GLU A O 1
ATOM 538 N N . MET A 1 72 ? -15.327 0.891 11.166 1.00 80.25 72 MET A N 1
ATOM 539 C CA . MET A 1 72 ? -15.712 0.514 12.529 1.00 80.25 72 MET A CA 1
ATOM 540 C C . MET A 1 72 ? -15.456 1.663 13.511 1.00 80.25 72 MET A C 1
ATOM 542 O O . MET A 1 72 ? -16.389 2.089 14.196 1.00 80.25 72 MET A O 1
ATOM 546 N N . PHE A 1 73 ? -14.242 2.218 13.538 1.00 80.31 73 PHE A N 1
ATOM 547 C CA . PHE A 1 73 ? -13.905 3.363 14.387 1.00 80.31 73 PHE A CA 1
ATOM 548 C C . PHE A 1 73 ? -14.753 4.589 14.043 1.00 80.31 73 PHE A C 1
ATOM 550 O O . PHE A 1 73 ? -15.267 5.259 14.938 1.00 80.31 73 PHE A O 1
ATOM 557 N N . GLY A 1 74 ? -14.985 4.849 12.754 1.00 82.69 74 GLY A N 1
ATOM 558 C CA . GLY A 1 74 ? -15.854 5.935 12.309 1.00 82.69 74 GLY A CA 1
ATOM 559 C C . GLY A 1 74 ? -17.307 5.760 12.756 1.00 82.69 74 GLY A C 1
ATOM 560 O O . GLY A 1 74 ? -17.958 6.738 13.123 1.00 82.69 74 GLY A O 1
ATOM 561 N N . LYS A 1 75 ? -17.840 4.531 12.742 1.00 82.75 75 LYS A N 1
ATOM 562 C CA . LYS A 1 75 ? -19.180 4.223 13.275 1.00 82.75 75 LYS A CA 1
ATOM 563 C C . LYS A 1 75 ? -19.247 4.511 14.770 1.00 82.75 75 LYS A C 1
ATOM 565 O O . LYS A 1 75 ? -20.185 5.184 15.180 1.00 82.75 75 LYS A O 1
ATOM 570 N N . ILE A 1 76 ? -18.243 4.088 15.536 1.00 76.69 76 ILE A N 1
ATOM 571 C CA . ILE A 1 76 ? -18.180 4.300 16.989 1.00 76.69 76 ILE A CA 1
ATOM 572 C C . ILE A 1 76 ? -18.127 5.788 17.327 1.00 76.69 76 ILE A C 1
ATOM 574 O O . ILE A 1 76 ? -18.957 6.264 18.096 1.00 76.69 76 ILE A O 1
ATOM 578 N N . ALA A 1 77 ? -17.239 6.542 16.675 1.00 76.25 77 ALA A N 1
ATOM 579 C CA . ALA A 1 77 ? -17.117 7.986 16.873 1.00 76.25 77 ALA A CA 1
ATOM 580 C C . ALA A 1 77 ? -18.415 8.751 16.548 1.00 76.25 77 ALA A C 1
ATOM 582 O O . ALA A 1 77 ? -18.680 9.799 17.129 1.00 76.25 77 ALA A O 1
ATOM 583 N N . ARG A 1 78 ? -19.232 8.239 15.618 1.00 81.31 78 ARG A N 1
ATOM 584 C CA . ARG A 1 78 ? -20.546 8.812 15.282 1.00 81.31 78 ARG A CA 1
ATOM 585 C C . ARG A 1 78 ? -21.666 8.340 16.214 1.00 81.31 78 ARG A C 1
ATOM 587 O O . ARG A 1 78 ? -22.613 9.092 16.430 1.00 81.31 78 ARG A O 1
ATOM 594 N N . SER A 1 79 ? -21.596 7.111 16.731 1.00 70.56 79 SER A N 1
ATOM 595 C CA . SER A 1 79 ? -22.618 6.539 17.618 1.00 70.56 79 SER A CA 1
ATOM 596 C C . SER A 1 79 ? -22.462 6.968 19.074 1.00 70.56 79 SER A C 1
ATOM 598 O O . SER A 1 79 ? -23.466 7.136 19.763 1.00 70.56 79 SER A O 1
ATOM 600 N N . GLU A 1 80 ? -21.234 7.188 19.544 1.00 62.75 80 GLU A N 1
ATOM 601 C CA . GLU A 1 80 ? -20.970 7.812 20.840 1.00 62.75 80 GLU A CA 1
ATOM 602 C C . GLU A 1 80 ? -21.130 9.332 20.709 1.00 62.75 80 GLU A C 1
ATOM 604 O O . GLU A 1 80 ? -20.172 10.101 20.699 1.00 62.75 80 GLU A O 1
ATOM 609 N N . SER A 1 81 ? -22.380 9.794 20.599 1.00 54.38 81 SER A N 1
ATOM 610 C CA . SER A 1 81 ? -22.676 11.173 20.990 1.00 54.38 81 SER A CA 1
ATOM 611 C C . SER A 1 81 ? -22.266 11.329 22.454 1.00 54.38 81 SER A C 1
ATOM 613 O O . SER A 1 81 ? -22.645 10.497 23.279 1.00 54.38 81 SER A O 1
ATOM 615 N N . ALA A 1 82 ? -21.461 12.356 22.750 1.00 52.59 82 ALA A N 1
ATOM 616 C CA . ALA A 1 82 ? -20.965 12.670 24.090 1.00 52.59 82 ALA A CA 1
ATOM 617 C C . ALA A 1 82 ? -22.060 12.440 25.145 1.00 52.59 82 ALA A C 1
ATOM 619 O O . ALA A 1 82 ? -23.198 12.843 24.881 1.00 52.59 82 ALA A O 1
ATOM 620 N N . PRO A 1 83 ? -21.760 11.815 26.303 1.00 54.38 83 PRO A N 1
ATOM 621 C CA . PRO A 1 83 ? -22.768 11.503 27.309 1.00 54.38 83 PRO A CA 1
ATOM 622 C C . PRO A 1 83 ? -23.578 12.760 27.640 1.00 54.38 83 PRO A C 1
ATOM 624 O O . PRO A 1 83 ? -23.098 13.679 28.304 1.00 54.38 83 PRO A O 1
ATOM 627 N N . GLN A 1 84 ? -24.806 12.822 27.123 1.00 55.28 84 GLN A N 1
ATOM 628 C CA . GLN A 1 84 ? -25.747 13.869 27.473 1.00 55.28 84 GLN A CA 1
ATOM 629 C C . GLN A 1 84 ? -26.249 13.517 28.856 1.00 55.28 84 GLN A C 1
ATOM 631 O O . GLN A 1 84 ? -26.977 12.545 29.032 1.00 55.28 84 GLN A O 1
ATOM 636 N N . ASN A 1 85 ? -25.797 14.280 29.843 1.00 53.22 85 ASN A N 1
ATOM 637 C CA . ASN A 1 85 ? -26.269 14.152 31.206 1.00 53.22 85 ASN A CA 1
ATOM 638 C C . ASN A 1 85 ? -27.791 14.415 31.191 1.00 53.22 85 ASN A C 1
ATOM 640 O O . ASN A 1 85 ? -28.181 15.549 30.902 1.00 53.22 85 ASN A O 1
ATOM 644 N N . PRO A 1 86 ? -28.660 13.422 31.466 1.00 55.25 86 PRO A N 1
ATOM 645 C CA . PRO A 1 86 ? -30.111 13.616 31.396 1.00 55.25 86 PRO A CA 1
ATOM 646 C C . PRO A 1 86 ? -30.643 14.541 32.507 1.00 55.25 86 PRO A C 1
ATOM 648 O O . PRO A 1 86 ? -31.812 14.907 32.492 1.00 55.25 86 PRO A O 1
ATOM 651 N N . ASP A 1 87 ? -29.781 14.953 33.445 1.00 54.09 87 ASP A N 1
ATOM 652 C CA . ASP A 1 87 ? -30.160 15.581 34.713 1.00 54.09 87 ASP A CA 1
ATOM 653 C C . ASP A 1 87 ? -29.759 17.057 34.886 1.00 54.09 87 ASP A C 1
ATOM 655 O O . ASP A 1 87 ? -29.742 17.576 36.005 1.00 54.09 87 ASP A O 1
ATOM 659 N N . MET A 1 88 ? -29.508 17.809 33.810 1.00 53.47 88 MET A N 1
ATOM 660 C CA . MET A 1 88 ? -29.488 19.280 33.919 1.00 53.47 88 MET A CA 1
ATOM 661 C C . MET A 1 88 ? -30.900 19.866 33.803 1.00 53.47 88 MET A C 1
ATOM 663 O O . MET A 1 88 ? -31.166 20.758 33.000 1.00 53.47 88 MET A O 1
ATOM 667 N N . THR A 1 89 ? -31.814 19.397 34.654 1.00 49.25 89 THR A N 1
ATOM 668 C CA . THR A 1 89 ? -33.082 20.095 34.884 1.00 49.25 89 THR A CA 1
ATOM 669 C C . THR A 1 89 ? -32.797 21.316 35.760 1.00 49.25 89 THR A C 1
ATOM 671 O O . THR A 1 89 ? -32.668 21.219 36.977 1.00 49.25 89 THR A O 1
ATOM 674 N N . ASN A 1 90 ? -32.610 22.459 35.099 1.00 60.22 90 ASN A N 1
ATOM 675 C CA . ASN A 1 90 ? -32.881 23.819 35.571 1.00 60.22 90 ASN A CA 1
ATOM 676 C C . ASN A 1 90 ? -32.640 24.084 37.077 1.00 60.22 90 ASN A C 1
ATOM 678 O O . ASN A 1 90 ? -33.574 24.256 37.860 1.00 60.22 90 ASN A O 1
ATOM 682 N N . ARG A 1 91 ? -31.370 24.138 37.497 1.00 53.12 91 ARG A N 1
ATOM 683 C CA . ARG A 1 91 ? -30.981 24.560 38.853 1.00 53.12 91 ARG A CA 1
ATOM 684 C C . ARG A 1 91 ? -30.588 26.044 38.826 1.00 53.12 91 ARG A C 1
ATOM 686 O O . ARG A 1 91 ? -29.411 26.384 38.840 1.00 53.12 91 ARG A O 1
ATOM 693 N N . GLY A 1 92 ? -31.588 26.918 38.729 1.00 40.41 92 GLY A N 1
ATOM 694 C CA . GLY A 1 92 ? -31.424 28.373 38.691 1.00 40.41 92 GLY A CA 1
ATOM 695 C C . GLY A 1 92 ? -32.670 29.084 39.213 1.00 40.41 92 GLY A C 1
ATOM 696 O O . GLY A 1 92 ? -33.656 29.222 38.505 1.00 40.41 92 GLY A O 1
ATOM 697 N N . ALA A 1 93 ? -32.602 29.468 40.484 1.00 45.56 93 ALA A N 1
ATOM 698 C CA . ALA A 1 93 ? -33.561 30.215 41.294 1.00 45.56 93 ALA A CA 1
ATOM 699 C C . ALA A 1 93 ? -34.525 31.180 40.561 1.00 45.56 93 ALA A C 1
ATOM 701 O O . ALA A 1 93 ? -34.116 32.237 40.089 1.00 45.56 93 ALA A O 1
ATOM 702 N N . HIS A 1 94 ? -35.834 30.911 40.648 1.00 42.75 94 HIS A N 1
ATOM 703 C CA . HIS A 1 94 ? -36.817 31.984 40.829 1.00 42.75 94 HIS A CA 1
ATOM 704 C C . HIS A 1 94 ? -36.868 32.304 42.330 1.00 42.75 94 HIS A C 1
ATOM 706 O O . HIS A 1 94 ? -37.663 31.734 43.074 1.00 42.75 94 HIS A O 1
ATOM 712 N N . ALA A 1 95 ? -35.956 33.163 42.783 1.00 48.00 95 ALA A N 1
ATOM 713 C CA . ALA A 1 95 ? -36.077 33.821 44.076 1.00 48.00 95 ALA A CA 1
ATOM 714 C C . ALA A 1 95 ? -36.903 35.102 43.892 1.00 48.00 95 ALA A C 1
ATOM 716 O O . ALA A 1 95 ? -36.552 35.960 43.088 1.00 48.00 95 ALA A O 1
ATOM 717 N N . GLU A 1 96 ? -38.024 35.142 44.610 1.00 49.38 96 GLU A N 1
ATOM 718 C CA . GLU A 1 96 ? -38.669 36.309 45.222 1.00 49.38 96 GLU A CA 1
ATOM 719 C C . GLU A 1 96 ? -38.699 37.626 44.430 1.00 49.38 96 GLU A C 1
ATOM 721 O O . GLU A 1 96 ? -37.765 38.422 44.421 1.00 49.38 96 GLU A O 1
ATOM 726 N N . GLY A 1 97 ? -39.876 37.916 43.875 1.00 51.75 97 GLY A N 1
ATOM 727 C CA . GLY A 1 97 ? -40.248 39.249 43.419 1.00 51.75 97 GLY A CA 1
ATOM 728 C C . GLY A 1 97 ? -41.763 39.400 43.353 1.00 51.75 97 GLY A C 1
ATOM 729 O O . GLY A 1 97 ? -42.336 39.325 42.272 1.00 51.75 97 GLY A O 1
ATOM 730 N N . ALA A 1 98 ? -42.414 39.610 44.499 1.00 35.78 98 ALA A N 1
ATOM 731 C CA . ALA A 1 98 ? -43.782 40.125 44.558 1.00 35.78 98 ALA A CA 1
ATOM 732 C C . ALA A 1 98 ? -43.799 41.376 45.458 1.00 35.78 98 ALA A C 1
ATOM 734 O O . ALA A 1 98 ? -43.520 41.252 46.653 1.00 35.78 98 ALA A O 1
ATOM 735 N N . PRO A 1 99 ? -44.055 42.580 44.911 1.00 48.66 99 PRO A N 1
ATOM 736 C CA . PRO A 1 99 ? -44.243 43.785 45.704 1.00 48.66 99 PRO A CA 1
ATOM 737 C C . PRO A 1 99 ? -45.712 43.966 46.128 1.00 48.66 99 PRO A C 1
ATOM 739 O O . PRO A 1 99 ? -46.605 43.779 45.309 1.00 48.66 99 PRO A O 1
ATOM 742 N N . GLN A 1 100 ? -45.859 44.430 47.377 1.00 42.47 100 GLN A N 1
ATO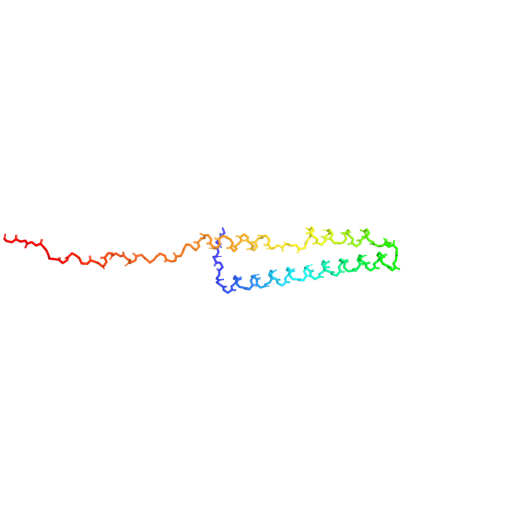M 743 C CA . GLN A 1 100 ? -46.978 45.150 48.022 1.00 42.47 100 GLN A CA 1
ATOM 744 C C . GLN A 1 100 ? -48.330 44.442 48.161 1.00 42.47 100 GLN A C 1
ATOM 746 O O . GLN A 1 100 ? -49.076 44.329 47.167 1.00 42.47 100 GLN A O 1
#

Organism: NCBI:txid243924

Sequence (100 aa):
MNSTIPNLKQLAEEAEFQMAAAKDQLEWFSALARAISRDVEHNAGRDVVVLAHLANYLGDTGAPGTESAIEMFGKIARSESAPQNPDMTNRGAHAEGAPQ

Secondary structure (DSSP, 8-state):
---PPPPHHHHHHHHHHHHHHHHHHHHHHHHHHHHHHHHHHHHTTSSHHHHHHHHHHHHHHS-TTHHHHHHHHHHHHHH------TT-------------

pLDDT: mean 78.17, std 18.47, range [32.44, 98.31]

Radius of gyration: 27.47 Å; chains: 1; bounding box: 71×56×64 Å

Foldseek 3Di:
DPDDQDDPVSLVVLVVVLVVLVVVLVVLLVVLVVVQVVCVVPVVRPCNVVSVVVNVVCVVPRRVSNVVSVVSVVVVVVVCPDPDPPPPPDPDDPPDDDDD